Protein AF-A0A8C8Z1D9-F1 (afdb_monomer_lite)

Structure (mmCIF, N/CA/C/O backbone):
data_AF-A0A8C8Z1D9-F1
#
_entry.id   AF-A0A8C8Z1D9-F1
#
loop_
_atom_site.group_PDB
_atom_site.id
_atom_site.type_symbol
_atom_site.label_atom_id
_atom_site.label_alt_id
_atom_site.label_comp_id
_atom_site.label_asym_id
_atom_site.label_entity_id
_atom_site.label_seq_id
_atom_site.pdbx_PDB_ins_code
_atom_site.Cartn_x
_atom_site.Cartn_y
_atom_site.Cartn_z
_atom_site.occupancy
_atom_site.B_iso_or_equiv
_atom_site.auth_seq_id
_atom_site.auth_comp_id
_atom_site.auth_asym_id
_atom_site.auth_atom_id
_atom_site.pdbx_PDB_model_num
ATOM 1 N N . MET A 1 1 ? 11.241 -8.126 -0.055 1.00 84.75 1 MET A N 1
ATOM 2 C CA . MET A 1 1 ? 10.412 -8.206 -1.280 1.00 84.75 1 MET A CA 1
ATOM 3 C C . MET A 1 1 ? 8.919 -8.274 -0.982 1.00 84.75 1 MET A C 1
ATOM 5 O O . MET A 1 1 ? 8.256 -7.304 -1.304 1.00 84.75 1 MET A O 1
ATOM 9 N N . GLN A 1 2 ? 8.386 -9.304 -0.307 1.00 94.31 2 GLN A N 1
ATOM 10 C CA . GLN A 1 2 ? 6.931 -9.429 -0.062 1.00 94.31 2 GLN A CA 1
ATOM 11 C C . GLN A 1 2 ? 6.286 -8.179 0.564 1.00 94.31 2 GLN A C 1
ATOM 13 O O . GLN A 1 2 ? 5.312 -7.661 0.035 1.00 94.31 2 GLN A O 1
ATOM 18 N N . GLN A 1 3 ? 6.871 -7.658 1.647 1.00 95.19 3 GLN A N 1
ATOM 19 C CA . GLN A 1 3 ? 6.358 -6.471 2.344 1.00 95.19 3 GLN A CA 1
ATOM 20 C C . GLN A 1 3 ? 6.379 -5.206 1.471 1.00 95.19 3 GLN A C 1
ATOM 22 O O . GLN A 1 3 ? 5.496 -4.365 1.576 1.00 95.19 3 GLN A O 1
ATOM 27 N N . HIS A 1 4 ? 7.367 -5.091 0.580 1.00 95.12 4 HIS A N 1
ATOM 28 C CA . HIS A 1 4 ? 7.502 -3.936 -0.303 1.00 95.12 4 HIS A CA 1
ATOM 29 C C . HIS A 1 4 ? 6.457 -3.969 -1.420 1.00 95.12 4 HIS A C 1
ATOM 31 O O . HIS A 1 4 ? 5.743 -2.997 -1.627 1.00 95.12 4 HIS A O 1
ATOM 37 N N . SER A 1 5 ? 6.292 -5.114 -2.089 1.00 95.38 5 SER A N 1
ATOM 38 C CA . SER A 1 5 ? 5.230 -5.286 -3.087 1.00 95.38 5 SER A CA 1
ATOM 39 C C . SER A 1 5 ? 3.834 -5.164 -2.467 1.00 95.38 5 SER A C 1
ATOM 41 O O . SER A 1 5 ? 2.956 -4.550 -3.064 1.00 95.38 5 SER A O 1
ATOM 43 N N . GLY A 1 6 ? 3.642 -5.690 -1.251 1.00 96.69 6 GLY A N 1
ATOM 44 C CA . GLY A 1 6 ? 2.398 -5.536 -0.495 1.00 96.69 6 GLY A CA 1
ATOM 45 C C . GLY A 1 6 ? 2.071 -4.073 -0.198 1.00 96.69 6 GLY A C 1
ATOM 46 O O . GLY A 1 6 ? 0.925 -3.669 -0.359 1.00 96.69 6 GLY A O 1
ATOM 47 N N . GLN A 1 7 ? 3.074 -3.259 0.148 1.00 98.00 7 GLN A N 1
ATOM 48 C CA . GLN A 1 7 ? 2.882 -1.822 0.335 1.00 98.00 7 GLN A CA 1
ATOM 49 C C . GLN A 1 7 ? 2.378 -1.136 -0.938 1.00 98.00 7 GLN A C 1
ATOM 51 O O . GLN A 1 7 ? 1.395 -0.406 -0.857 1.00 98.00 7 GLN A O 1
ATOM 56 N N . HIS A 1 8 ? 2.988 -1.391 -2.101 1.00 97.12 8 HIS A N 1
ATOM 57 C CA . HIS A 1 8 ? 2.520 -0.806 -3.369 1.00 97.12 8 HIS A CA 1
ATOM 58 C C . HIS A 1 8 ? 1.069 -1.171 -3.675 1.00 97.12 8 HIS A C 1
ATOM 60 O O . HIS A 1 8 ? 0.286 -0.311 -4.075 1.00 97.12 8 HIS A O 1
ATOM 66 N N . LEU A 1 9 ? 0.697 -2.433 -3.448 1.00 97.75 9 LEU A N 1
ATOM 67 C CA . LEU A 1 9 ? -0.667 -2.898 -3.676 1.00 97.75 9 LEU A CA 1
ATOM 68 C C . LEU A 1 9 ? -1.667 -2.227 -2.723 1.00 97.75 9 LEU A C 1
ATOM 70 O O . LEU A 1 9 ? -2.704 -1.752 -3.176 1.00 97.75 9 LEU A O 1
ATOM 74 N N . ILE A 1 10 ? -1.343 -2.133 -1.429 1.00 98.38 10 ILE A N 1
ATOM 75 C CA . ILE A 1 10 ? -2.188 -1.442 -0.443 1.00 98.38 10 ILE A CA 1
ATOM 76 C C . ILE A 1 10 ? -2.346 0.036 -0.811 1.00 98.38 10 ILE A C 1
ATOM 78 O O . ILE A 1 10 ? -3.466 0.539 -0.806 1.00 98.38 10 ILE A O 1
ATOM 82 N N . THR A 1 11 ? -1.256 0.719 -1.177 1.00 98.06 11 THR A N 1
ATOM 83 C CA . THR A 1 11 ? -1.288 2.117 -1.632 1.00 98.06 11 THR A CA 1
ATOM 84 C C . THR A 1 11 ? -2.231 2.297 -2.821 1.00 98.06 11 THR A C 1
ATOM 86 O O . THR A 1 11 ? -3.062 3.200 -2.799 1.00 98.06 11 THR A O 1
ATOM 89 N N . ALA A 1 12 ? -2.145 1.432 -3.835 1.00 97.88 12 ALA A N 1
ATOM 90 C CA . ALA A 1 12 ? -3.000 1.521 -5.016 1.00 97.88 12 ALA A CA 1
ATOM 91 C C . ALA A 1 12 ? -4.485 1.273 -4.696 1.00 97.88 12 ALA A C 1
ATOM 93 O O . ALA A 1 12 ? -5.351 1.968 -5.223 1.00 97.88 12 ALA A O 1
ATOM 94 N N . VAL A 1 13 ? -4.789 0.307 -3.824 1.00 98.44 13 VAL A N 1
ATOM 95 C CA . VAL A 1 13 ? -6.170 -0.017 -3.427 1.00 98.44 13 VAL A CA 1
ATOM 96 C C . VAL A 1 13 ? -6.780 1.078 -2.551 1.00 98.44 13 VAL A C 1
ATOM 98 O O . VAL A 1 13 ? -7.930 1.451 -2.770 1.00 98.44 13 VAL A O 1
ATOM 101 N N . ALA A 1 14 ? -6.028 1.610 -1.584 1.00 98.31 14 ALA A N 1
ATOM 102 C CA . ALA A 1 14 ? -6.495 2.690 -0.714 1.00 98.31 14 ALA A CA 1
ATOM 103 C C . ALA A 1 14 ? -6.820 3.961 -1.513 1.00 98.31 14 ALA A C 1
ATOM 105 O O . ALA A 1 14 ? -7.857 4.585 -1.287 1.00 98.31 14 ALA A O 1
ATOM 106 N N . ASP A 1 15 ? -5.971 4.293 -2.489 1.00 97.88 15 ASP A N 1
ATOM 107 C CA . ASP A 1 15 ? -6.214 5.396 -3.414 1.00 97.88 15 ASP A CA 1
ATOM 108 C C . ASP A 1 15 ? -7.445 5.132 -4.299 1.00 97.88 15 ASP A C 1
ATOM 110 O O . ASP A 1 15 ? -8.338 5.963 -4.399 1.00 97.88 15 ASP A O 1
ATOM 114 N N . HIS A 1 16 ? -7.557 3.938 -4.883 1.00 98.00 16 HIS A N 1
ATOM 115 C CA . HIS A 1 16 ? -8.678 3.598 -5.762 1.00 98.00 16 HIS A CA 1
ATOM 116 C C . HIS A 1 16 ? -10.043 3.584 -5.052 1.00 98.00 16 HIS A C 1
ATOM 118 O O . HIS A 1 16 ? -11.035 4.021 -5.627 1.00 98.00 16 HIS A O 1
ATOM 124 N N . LEU A 1 17 ? -10.125 3.035 -3.837 1.00 98.00 17 LEU A N 1
ATOM 125 C CA . LEU A 1 17 ? -11.402 2.884 -3.129 1.00 98.00 17 LEU A CA 1
ATOM 126 C C . LEU A 1 17 ? -11.830 4.151 -2.385 1.00 98.00 17 LEU A C 1
ATOM 128 O O . LEU A 1 17 ? -13.029 4.387 -2.245 1.00 98.00 17 LEU A O 1
ATOM 132 N N . PHE A 1 18 ? -10.872 4.928 -1.874 1.00 97.88 18 PHE A N 1
ATOM 133 C CA . PHE A 1 18 ? -11.148 6.002 -0.916 1.00 97.88 18 PHE A CA 1
ATOM 134 C C . PHE A 1 18 ? -10.348 7.288 -1.167 1.00 97.88 18 PHE A C 1
ATOM 136 O O . PHE A 1 18 ? -10.367 8.171 -0.315 1.00 97.88 18 PHE A O 1
ATOM 143 N N . GLU A 1 19 ? -9.622 7.390 -2.286 1.00 97.50 19 GLU A N 1
ATOM 144 C CA . GLU A 1 19 ? -8.779 8.542 -2.662 1.00 97.50 19 GLU A CA 1
ATOM 145 C C . GLU A 1 19 ? -7.689 8.883 -1.628 1.00 97.50 19 GLU A C 1
ATOM 147 O O . GLU A 1 19 ? -7.120 9.977 -1.611 1.00 97.50 19 GLU A O 1
ATOM 152 N N . MET A 1 20 ? -7.352 7.920 -0.765 1.00 97.62 20 MET A N 1
ATOM 153 C CA . MET A 1 20 ? -6.367 8.086 0.297 1.00 97.62 20 MET A CA 1
ATOM 154 C C . MET A 1 20 ? -4.949 7.936 -0.258 1.00 97.62 20 MET A C 1
ATOM 156 O O . MET A 1 20 ? -4.437 6.825 -0.431 1.00 97.62 20 MET A O 1
ATOM 160 N N . LYS A 1 21 ? -4.274 9.061 -0.507 1.00 96.94 21 LYS A N 1
ATOM 161 C CA . LYS A 1 21 ? -2.879 9.053 -0.967 1.00 96.94 21 LYS A CA 1
ATOM 162 C C . LYS A 1 21 ? -1.944 8.560 0.136 1.00 96.94 21 LYS A C 1
ATOM 164 O O . LYS A 1 21 ? -2.088 8.918 1.296 1.00 96.94 21 LYS A O 1
ATOM 169 N N . THR A 1 22 ? -0.937 7.762 -0.213 1.00 97.44 22 THR A N 1
ATOM 170 C CA . THR A 1 22 ? 0.113 7.382 0.747 1.00 97.44 22 THR A CA 1
ATOM 171 C C . THR A 1 22 ? 1.100 8.532 0.945 1.00 97.44 22 THR A C 1
ATOM 173 O O . THR A 1 22 ? 1.669 9.033 -0.025 1.00 97.44 22 THR A O 1
ATOM 176 N N . THR A 1 23 ? 1.344 8.925 2.194 1.00 96.31 23 THR A N 1
ATOM 177 C CA . THR A 1 23 ? 2.259 10.024 2.551 1.00 96.31 23 THR A CA 1
ATOM 178 C C . THR A 1 23 ? 3.647 9.522 2.937 1.00 96.31 23 THR A C 1
ATOM 180 O O . THR A 1 23 ? 4.653 10.158 2.604 1.00 96.31 23 THR A O 1
ATOM 183 N N . SER A 1 24 ? 3.718 8.377 3.620 1.00 95.75 24 SER A N 1
ATOM 184 C CA . SER A 1 24 ? 4.961 7.726 4.029 1.00 95.75 24 SER A CA 1
ATOM 185 C C . SER A 1 24 ? 4.763 6.223 4.271 1.00 95.75 24 SER A C 1
ATOM 187 O O . SER A 1 24 ? 3.640 5.715 4.294 1.00 95.75 24 SER A O 1
ATOM 189 N N . TRP A 1 25 ? 5.866 5.489 4.423 1.00 96.56 25 TRP A N 1
ATOM 190 C CA . TRP A 1 25 ? 5.846 4.075 4.793 1.00 96.56 25 TRP A CA 1
ATOM 191 C C . TRP A 1 25 ? 7.145 3.651 5.490 1.00 96.56 25 TRP A C 1
ATOM 193 O O . TRP A 1 25 ? 8.200 4.273 5.342 1.00 96.56 25 TRP A O 1
ATOM 203 N N . CYS A 1 26 ? 7.076 2.554 6.244 1.00 95.50 26 CYS A N 1
ATOM 204 C CA . CYS A 1 26 ? 8.211 1.903 6.894 1.00 95.50 26 CYS A CA 1
ATOM 205 C C . CYS A 1 26 ? 8.049 0.385 6.802 1.00 95.50 26 CYS A C 1
ATOM 207 O O . CYS A 1 26 ? 7.008 -0.145 7.174 1.00 95.50 26 CYS A O 1
ATOM 209 N N . LEU A 1 27 ? 9.075 -0.325 6.332 1.00 94.81 27 LEU A N 1
ATOM 210 C CA . LEU A 1 27 ? 9.084 -1.791 6.252 1.00 94.81 27 LEU A CA 1
ATOM 211 C C . LEU A 1 27 ? 10.056 -2.333 7.298 1.00 94.81 27 LEU A C 1
ATOM 213 O O . LEU A 1 27 ? 11.190 -2.702 6.992 1.00 94.81 27 LEU A O 1
ATOM 217 N N . GLY A 1 28 ? 9.631 -2.290 8.559 1.00 92.00 28 GLY A N 1
ATOM 218 C CA . GLY A 1 28 ? 10.438 -2.739 9.684 1.00 92.00 28 GLY A CA 1
ATOM 219 C C . GLY A 1 28 ? 10.614 -4.258 9.718 1.00 92.00 28 GLY A C 1
ATOM 220 O O . GLY A 1 28 ? 9.939 -5.011 9.021 1.00 92.00 28 GLY A O 1
ATOM 221 N N . ARG A 1 29 ? 11.509 -4.727 10.598 1.00 91.69 29 ARG A N 1
ATOM 222 C CA . ARG A 1 29 ? 11.809 -6.162 10.758 1.00 91.69 29 ARG A CA 1
ATOM 223 C C . ARG A 1 29 ? 10.586 -6.997 11.159 1.00 91.69 29 ARG A C 1
ATOM 225 O O . ARG A 1 29 ? 10.466 -8.134 10.723 1.00 91.69 29 ARG A O 1
ATOM 232 N N . PHE A 1 30 ? 9.724 -6.442 12.010 1.00 92.75 30 PHE A N 1
ATOM 233 C CA . PHE A 1 30 ? 8.565 -7.148 12.571 1.00 92.75 30 PHE A CA 1
ATOM 234 C C . PHE A 1 30 ? 7.225 -6.564 12.130 1.00 92.75 30 PHE A C 1
ATOM 236 O O . PHE A 1 30 ? 6.218 -7.264 12.145 1.00 92.75 30 PHE A O 1
ATOM 243 N N . ARG A 1 31 ? 7.200 -5.279 11.765 1.00 93.69 31 ARG A N 1
ATOM 244 C CA . ARG A 1 31 ? 5.978 -4.563 11.410 1.00 93.69 31 ARG A CA 1
ATOM 245 C C . ARG A 1 31 ? 6.249 -3.586 10.279 1.00 93.69 31 ARG A C 1
ATOM 247 O O . ARG A 1 31 ? 7.255 -2.876 10.302 1.00 93.69 31 ARG A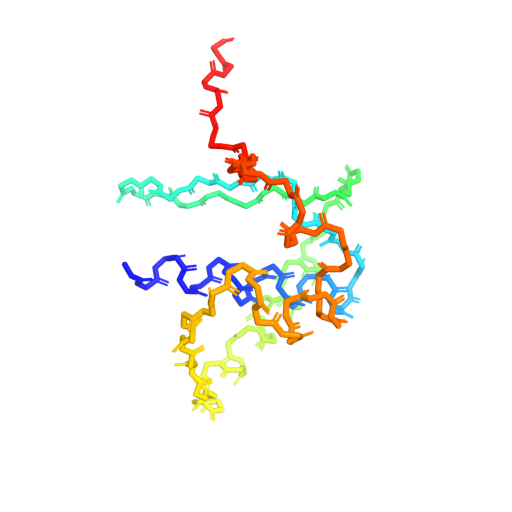 O 1
ATOM 254 N N . SER A 1 32 ? 5.306 -3.539 9.348 1.00 95.88 32 SER A N 1
ATOM 255 C CA . SER A 1 32 ? 5.233 -2.533 8.295 1.00 95.88 32 SER A CA 1
ATOM 256 C C . SER A 1 32 ? 4.187 -1.476 8.659 1.00 95.88 32 SER A C 1
ATOM 258 O O . SER A 1 32 ? 3.176 -1.788 9.290 1.00 95.88 32 SER A O 1
ATOM 260 N N . ILE A 1 33 ? 4.443 -0.227 8.284 1.00 96.94 33 ILE A N 1
ATOM 261 C CA . ILE A 1 33 ? 3.559 0.923 8.491 1.00 96.94 33 ILE A CA 1
ATOM 262 C C . ILE A 1 33 ? 3.374 1.605 7.138 1.00 96.94 33 ILE A C 1
ATOM 264 O O . ILE A 1 33 ? 4.344 1.781 6.402 1.00 96.94 33 ILE A O 1
ATOM 268 N N . ILE A 1 34 ? 2.138 1.980 6.826 1.00 97.12 34 ILE A N 1
ATOM 269 C CA . ILE A 1 34 ? 1.769 2.790 5.664 1.00 97.12 34 ILE A CA 1
ATOM 270 C C . ILE A 1 34 ? 0.917 3.929 6.209 1.00 97.12 34 ILE A C 1
ATOM 272 O O . ILE A 1 34 ? -0.074 3.676 6.894 1.00 97.12 34 ILE A O 1
ATOM 276 N N . GLU A 1 35 ? 1.330 5.162 5.952 1.00 97.00 35 GLU A N 1
ATOM 277 C CA . GLU A 1 35 ? 0.596 6.357 6.355 1.00 97.00 35 GLU A CA 1
ATOM 278 C C . GLU A 1 35 ? -0.234 6.861 5.176 1.00 97.00 35 GLU A C 1
ATOM 280 O O . GLU A 1 35 ? 0.268 6.986 4.055 1.00 97.00 35 GLU A O 1
ATOM 285 N N . LEU A 1 36 ? -1.511 7.131 5.435 1.00 97.19 36 LEU A N 1
ATOM 286 C CA . LEU A 1 36 ? -2.479 7.592 4.449 1.00 97.19 36 LEU A CA 1
ATOM 287 C C . LEU A 1 36 ? -2.880 9.036 4.752 1.00 97.19 36 LEU A C 1
ATOM 289 O O . LEU A 1 36 ? -3.019 9.414 5.915 1.00 97.19 36 LEU A O 1
ATOM 293 N N . ASP A 1 37 ? -3.072 9.826 3.703 1.00 96.69 37 ASP A N 1
ATOM 294 C CA . ASP A 1 37 ? -3.565 11.197 3.769 1.00 96.69 37 ASP A CA 1
ATOM 295 C C . ASP A 1 37 ? -5.072 11.187 4.032 1.00 96.69 37 ASP A C 1
ATOM 297 O O . ASP A 1 37 ? -5.899 11.260 3.125 1.00 96.69 37 ASP A O 1
ATOM 301 N N . SER A 1 3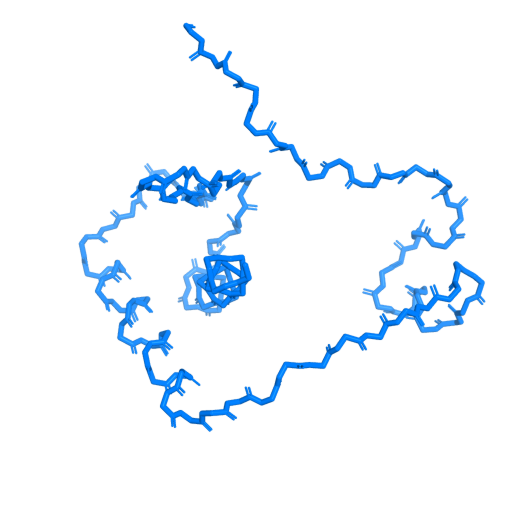8 ? -5.426 10.976 5.294 1.00 94.94 38 SER A N 1
ATOM 302 C CA . SER A 1 38 ? -6.798 11.022 5.776 1.00 94.94 38 SER A CA 1
ATOM 303 C C . SER A 1 38 ? -6.799 11.407 7.256 1.00 94.94 38 SER A C 1
ATOM 305 O O . SER A 1 38 ? -5.968 10.897 8.014 1.00 94.94 38 SER A O 1
ATOM 307 N N . PRO A 1 39 ? -7.740 12.250 7.722 1.00 94.19 39 PRO A N 1
ATOM 308 C CA . PRO A 1 39 ? -7.859 12.576 9.144 1.00 94.19 39 PRO A CA 1
ATOM 309 C C . PRO A 1 39 ? -8.181 11.347 10.007 1.00 94.19 39 PRO A C 1
ATOM 311 O O . PRO A 1 39 ? -7.882 11.332 11.199 1.00 94.19 39 PRO A O 1
ATOM 314 N N . SER A 1 40 ? -8.797 10.317 9.422 1.00 95.38 40 SER A N 1
ATOM 315 C CA . SER A 1 40 ? -9.050 9.037 10.085 1.00 95.38 40 SER A CA 1
ATOM 316 C C . SER A 1 40 ? -9.247 7.915 9.068 1.00 95.38 40 SER A C 1
ATOM 318 O O . SER A 1 40 ? -9.653 8.156 7.932 1.00 95.38 40 SER A O 1
ATOM 320 N N . VAL A 1 41 ? -8.979 6.678 9.483 1.00 95.81 41 VAL A N 1
ATOM 321 C CA . VAL A 1 41 ? -9.289 5.479 8.699 1.00 95.81 41 VAL A CA 1
ATOM 322 C C . VAL A 1 41 ? -10.158 4.585 9.571 1.00 95.81 41 VAL A C 1
ATOM 324 O O . VAL A 1 41 ? -9.735 4.154 10.644 1.00 95.81 41 VAL A O 1
ATOM 327 N N . THR A 1 42 ? -11.395 4.368 9.141 1.00 98.12 42 THR A N 1
ATOM 328 C CA . THR A 1 42 ? -12.378 3.563 9.880 1.00 98.12 42 THR A CA 1
ATOM 329 C C . THR A 1 42 ? -12.053 2.072 9.790 1.00 98.12 42 THR A C 1
ATOM 331 O O . THR A 1 42 ? -11.357 1.630 8.873 1.00 98.12 42 THR A O 1
ATOM 334 N N . ALA A 1 43 ? -12.569 1.275 10.727 1.00 98.25 43 ALA A N 1
ATOM 335 C CA . ALA A 1 43 ? -12.366 -0.173 10.713 1.00 98.25 43 ALA A CA 1
ATOM 336 C C . ALA A 1 43 ? -12.957 -0.816 9.446 1.00 98.25 43 ALA A C 1
ATOM 338 O O . ALA A 1 43 ? -12.359 -1.723 8.870 1.00 98.25 43 ALA A O 1
ATOM 339 N N . GLU A 1 44 ? -14.086 -0.296 8.971 1.00 98.44 44 GLU A N 1
ATOM 340 C CA . GLU A 1 44 ? -14.767 -0.735 7.756 1.00 98.44 44 GLU A CA 1
ATOM 341 C C . GLU A 1 44 ? -13.925 -0.445 6.509 1.00 98.44 44 GLU A C 1
ATOM 343 O O . GLU A 1 44 ? -13.794 -1.306 5.640 1.00 98.44 44 GLU A O 1
ATOM 348 N N . GLN A 1 45 ? -13.293 0.732 6.433 1.00 98.44 45 GLN A N 1
ATOM 349 C CA . GLN A 1 45 ? -12.364 1.064 5.347 1.00 98.44 45 GLN A CA 1
ATOM 350 C C . GLN A 1 45 ? -11.133 0.157 5.361 1.00 98.44 45 GLN A C 1
ATOM 352 O O . GLN A 1 45 ? -10.723 -0.325 4.306 1.00 98.44 45 GLN A O 1
ATOM 357 N N . VAL A 1 46 ? -10.565 -0.120 6.541 1.00 98.31 46 VAL A N 1
ATOM 358 C CA . VAL A 1 46 ? -9.440 -1.061 6.672 1.00 98.31 46 VAL A CA 1
ATOM 359 C C . VAL A 1 46 ? -9.841 -2.451 6.175 1.00 98.31 46 VAL A C 1
ATOM 361 O O . VAL A 1 46 ? -9.116 -3.032 5.368 1.00 98.31 46 VAL A O 1
ATOM 364 N N . ALA A 1 47 ? -11.002 -2.960 6.594 1.00 98.75 47 ALA A N 1
ATOM 365 C CA . ALA A 1 47 ? -11.503 -4.263 6.164 1.00 98.75 47 ALA A CA 1
ATOM 366 C C . ALA A 1 47 ? -11.756 -4.319 4.647 1.00 98.75 47 ALA A C 1
ATOM 368 O O . ALA A 1 47 ? -11.390 -5.296 3.993 1.00 98.75 47 ALA A O 1
ATOM 369 N N . ALA A 1 48 ? -12.317 -3.256 4.062 1.00 98.69 48 ALA A N 1
ATOM 370 C CA . ALA A 1 48 ? -12.542 -3.164 2.620 1.00 98.69 48 ALA A CA 1
ATOM 371 C C . ALA A 1 48 ? -11.226 -3.164 1.822 1.00 98.69 48 ALA A C 1
ATOM 373 O O . ALA A 1 48 ? -11.110 -3.876 0.821 1.00 98.69 48 ALA A O 1
ATOM 374 N N . ILE A 1 49 ? -10.216 -2.412 2.281 1.00 98.56 49 ILE A N 1
ATOM 375 C CA . ILE A 1 49 ? -8.874 -2.417 1.679 1.00 98.56 49 ILE A CA 1
ATOM 376 C C . ILE A 1 49 ? -8.268 -3.817 1.775 1.00 98.56 49 ILE A C 1
ATOM 378 O O . ILE A 1 49 ? -7.796 -4.347 0.770 1.00 98.56 49 ILE A O 1
ATOM 382 N N . GLU A 1 50 ? -8.299 -4.439 2.955 1.00 98.69 50 GLU A N 1
ATOM 383 C CA . GLU A 1 50 ? -7.753 -5.781 3.171 1.00 98.69 50 GLU A CA 1
ATOM 384 C C . GLU A 1 50 ? -8.415 -6.820 2.259 1.00 98.69 50 GLU A C 1
ATOM 386 O O . GLU A 1 50 ? -7.720 -7.621 1.621 1.00 98.69 50 GLU A O 1
ATOM 391 N N . GLN A 1 51 ? -9.744 -6.805 2.157 1.00 98.81 51 GLN A N 1
ATOM 392 C CA . GLN A 1 51 ? -10.475 -7.725 1.294 1.00 98.81 51 GLN A CA 1
ATOM 393 C C . GLN A 1 51 ? -10.059 -7.550 -0.169 1.00 98.81 51 GLN A C 1
ATOM 395 O O . GLN A 1 51 ? -9.687 -8.532 -0.818 1.00 98.81 51 GLN A O 1
ATOM 400 N N . ASN A 1 52 ? -10.068 -6.315 -0.675 1.00 98.69 52 ASN A N 1
ATOM 401 C CA . ASN A 1 52 ? -9.755 -6.037 -2.073 1.00 98.69 52 ASN A CA 1
ATOM 402 C C . ASN A 1 52 ? -8.291 -6.363 -2.414 1.00 98.69 52 ASN A C 1
ATOM 404 O O . ASN A 1 52 ? -8.016 -6.987 -3.438 1.00 98.69 52 ASN A O 1
ATOM 408 N N . VAL A 1 53 ? -7.344 -6.042 -1.526 1.00 98.44 53 VAL A N 1
ATOM 409 C CA . VAL A 1 53 ? -5.930 -6.436 -1.667 1.00 98.44 53 VAL A CA 1
ATOM 410 C C . VAL A 1 53 ? -5.804 -7.955 -1.787 1.00 98.44 53 VAL A C 1
ATOM 412 O O . VAL A 1 53 ? -5.129 -8.456 -2.689 1.00 98.44 53 VAL A O 1
ATOM 415 N N . ASN A 1 54 ? -6.481 -8.706 -0.918 1.00 98.50 54 ASN A N 1
ATOM 416 C CA . ASN A 1 54 ? -6.452 -10.165 -0.955 1.00 98.50 54 ASN A CA 1
ATOM 417 C C . ASN A 1 54 ? -7.100 -10.743 -2.225 1.00 98.50 54 ASN A C 1
ATOM 419 O O . ASN A 1 54 ? -6.644 -11.774 -2.722 1.00 98.50 54 ASN A O 1
ATOM 423 N N . GLU A 1 55 ? -8.129 -10.096 -2.777 1.00 98.56 55 GLU A N 1
ATOM 424 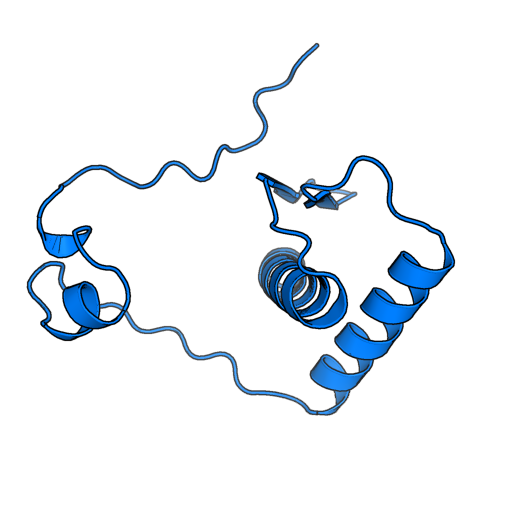C CA . GLU A 1 55 ? -8.692 -10.454 -4.087 1.00 98.56 55 GLU A CA 1
ATOM 425 C C . GLU A 1 55 ? -7.646 -10.287 -5.192 1.00 98.56 55 GLU A C 1
ATOM 427 O O . GLU A 1 55 ? -7.379 -11.241 -5.920 1.00 98.56 55 GLU A O 1
ATOM 432 N N . LYS A 1 56 ? -6.944 -9.149 -5.244 1.00 97.88 56 LYS A N 1
ATOM 433 C CA . LYS A 1 56 ? -5.884 -8.911 -6.241 1.00 97.88 56 LYS A CA 1
ATOM 434 C C . LYS A 1 56 ? -4.714 -9.887 -6.126 1.00 97.88 56 LYS A C 1
ATOM 436 O O . LYS A 1 56 ? -4.127 -10.268 -7.139 1.00 97.88 56 LYS A O 1
ATOM 441 N N . ILE A 1 57 ? -4.390 -10.337 -4.914 1.00 97.75 57 ILE A N 1
ATOM 442 C CA . ILE A 1 57 ? -3.404 -11.406 -4.699 1.00 97.75 57 ILE A CA 1
ATOM 443 C C . ILE A 1 57 ? -3.903 -12.732 -5.297 1.00 97.75 57 ILE A C 1
ATOM 445 O O . ILE A 1 57 ? -3.140 -13.419 -5.980 1.00 97.75 57 ILE A O 1
ATOM 449 N N . ARG A 1 58 ? -5.176 -13.093 -5.078 1.00 98.56 58 ARG A N 1
ATOM 450 C CA . ARG A 1 58 ? -5.788 -14.316 -5.636 1.00 98.56 58 ARG A CA 1
ATOM 451 C C . ARG A 1 58 ? -5.902 -14.284 -7.158 1.00 98.56 58 ARG A C 1
ATOM 453 O O . ARG A 1 58 ? -5.727 -15.331 -7.781 1.00 98.56 58 ARG A O 1
ATOM 460 N N . ASP A 1 59 ? -6.107 -13.104 -7.735 1.00 98.12 59 ASP A N 1
ATOM 461 C CA . ASP A 1 59 ? -6.111 -12.877 -9.186 1.00 98.12 59 ASP A CA 1
ATOM 462 C C . ASP A 1 59 ? -4.726 -13.114 -9.821 1.00 98.12 59 ASP A C 1
ATOM 464 O O . ASP A 1 59 ? -4.621 -13.251 -11.038 1.00 98.12 59 ASP A O 1
ATOM 468 N N . ARG A 1 60 ? -3.658 -13.195 -9.009 1.00 96.25 60 ARG A N 1
ATOM 469 C CA . ARG A 1 60 ? -2.266 -13.412 -9.446 1.00 96.25 60 ARG A CA 1
ATOM 470 C C . ARG A 1 60 ? -1.817 -12.405 -10.507 1.00 96.25 60 ARG A C 1
ATOM 472 O O . ARG A 1 60 ? -1.179 -12.771 -11.495 1.00 96.25 60 ARG A O 1
ATOM 479 N N . LEU A 1 61 ? -2.150 -11.133 -10.295 1.00 93.69 61 LEU A N 1
ATOM 480 C CA . LEU A 1 61 ? -1.794 -10.072 -11.234 1.00 93.69 61 LEU A CA 1
ATOM 481 C C . LEU A 1 61 ? -0.265 -9.976 -11.404 1.00 93.69 61 LEU A C 1
ATOM 483 O O . LEU A 1 61 ? 0.462 -9.962 -10.404 1.00 93.69 61 LEU A O 1
ATOM 487 N N . PRO A 1 62 ? 0.246 -9.902 -12.648 1.00 95.69 62 PRO A N 1
ATOM 488 C CA . PRO A 1 62 ? 1.678 -9.815 -12.891 1.00 95.69 62 PRO A CA 1
ATOM 489 C C . PRO A 1 62 ? 2.227 -8.451 -12.459 1.00 95.69 62 PRO A C 1
ATOM 491 O O . PRO A 1 62 ? 1.667 -7.404 -12.785 1.00 95.69 62 PRO A O 1
ATOM 494 N N . VAL A 1 63 ? 3.372 -8.465 -11.775 1.00 93.12 63 VAL A N 1
ATOM 495 C CA . VAL A 1 63 ? 4.137 -7.259 -11.437 1.00 93.12 63 VAL A CA 1
ATOM 496 C C . VAL A 1 63 ? 5.341 -7.183 -12.367 1.00 93.12 63 VAL A C 1
ATOM 498 O O . VAL A 1 63 ? 6.226 -8.032 -12.304 1.00 93.12 63 VAL A O 1
ATOM 501 N N . ASN A 1 64 ? 5.373 -6.162 -13.223 1.00 93.50 64 ASN A N 1
ATOM 502 C CA . ASN A 1 64 ? 6.455 -5.935 -14.178 1.00 93.50 64 ASN A CA 1
ATOM 503 C C . ASN A 1 64 ? 7.260 -4.699 -13.770 1.00 93.50 64 ASN A C 1
ATOM 505 O O . ASN A 1 64 ? 6.682 -3.648 -13.496 1.00 93.50 64 ASN A O 1
ATOM 509 N N . VAL A 1 65 ? 8.587 -4.818 -13.767 1.00 91.62 65 VAL A N 1
ATOM 510 C CA . VAL A 1 65 ? 9.508 -3.697 -13.547 1.00 91.62 65 VAL A CA 1
ATOM 511 C C . VAL A 1 65 ? 10.171 -3.364 -14.877 1.00 91.62 65 VAL A C 1
ATOM 513 O O . VAL A 1 65 ? 10.651 -4.258 -15.571 1.00 91.62 65 VAL A O 1
ATOM 516 N N . ARG A 1 66 ? 10.176 -2.081 -15.239 1.00 92.69 66 ARG A N 1
ATOM 517 C CA . ARG A 1 66 ? 10.889 -1.555 -16.405 1.00 92.69 66 ARG A CA 1
ATOM 518 C C . ARG A 1 66 ? 11.789 -0.422 -15.945 1.00 92.69 66 ARG A C 1
ATOM 520 O O . ARG A 1 66 ? 11.333 0.473 -15.237 1.00 92.69 66 ARG A O 1
ATOM 527 N N . GLU A 1 67 ? 13.044 -0.475 -16.362 1.00 91.75 67 GLU A N 1
ATOM 528 C CA . GLU A 1 67 ? 13.980 0.633 -16.223 1.00 91.75 67 GLU A CA 1
ATOM 529 C C . GLU A 1 67 ? 13.904 1.468 -17.500 1.00 91.75 67 GLU A C 1
ATOM 531 O O . GLU A 1 67 ? 14.002 0.932 -18.603 1.00 91.75 67 GLU A O 1
ATOM 536 N N . LEU A 1 68 ? 13.672 2.768 -17.343 1.00 90.69 68 LEU A N 1
ATOM 537 C CA . LEU A 1 68 ? 13.620 3.726 -18.442 1.00 90.69 68 LEU A CA 1
ATOM 538 C C . LEU A 1 68 ? 14.769 4.718 -18.264 1.00 90.69 68 LEU A C 1
ATOM 540 O O . LEU A 1 68 ? 15.067 5.125 -17.138 1.00 90.69 68 LEU A O 1
ATOM 544 N N . SER A 1 69 ? 15.398 5.115 -19.370 1.00 88.38 69 SER A N 1
ATOM 545 C CA . SER A 1 69 ? 16.314 6.259 -19.354 1.00 88.38 69 SER A CA 1
ATOM 546 C C . SER A 1 69 ? 15.533 7.534 -19.035 1.00 88.38 69 SER A C 1
ATOM 548 O O . SER A 1 69 ? 14.358 7.639 -19.377 1.00 88.38 69 SER A O 1
ATOM 550 N N . LEU A 1 70 ? 16.179 8.530 -18.424 1.00 85.94 70 LEU A N 1
ATOM 551 C CA . LEU A 1 70 ? 15.552 9.836 -18.181 1.00 85.94 70 LEU A CA 1
ATOM 552 C C . LEU A 1 70 ? 15.117 10.530 -19.481 1.00 85.94 70 LEU A C 1
ATOM 554 O O . LEU A 1 70 ? 14.140 11.274 -19.470 1.00 85.94 70 LEU A O 1
ATOM 558 N N . ASP A 1 71 ? 15.812 10.237 -20.581 1.00 87.19 71 ASP A N 1
ATOM 559 C CA . ASP A 1 71 ? 15.515 10.769 -21.914 1.00 87.19 71 ASP A CA 1
ATOM 560 C C . ASP A 1 71 ? 14.458 9.940 -22.667 1.00 87.19 71 ASP A C 1
ATOM 562 O O . ASP A 1 71 ? 14.105 10.269 -23.801 1.00 87.19 71 ASP A O 1
ATOM 566 N N . ASP A 1 72 ? 13.964 8.846 -22.075 1.00 89.88 72 ASP A N 1
ATOM 567 C CA . ASP A 1 72 ? 12.914 8.037 -22.686 1.00 89.88 72 ASP A CA 1
ATOM 568 C C . ASP A 1 72 ? 11.612 8.862 -22.753 1.00 89.88 72 ASP A C 1
ATOM 570 O O . ASP A 1 72 ? 11.143 9.356 -21.721 1.00 89.88 72 ASP A O 1
ATOM 574 N N . PRO A 1 73 ? 10.993 9.024 -23.937 1.00 89.38 73 PRO A N 1
ATOM 575 C CA . PRO A 1 73 ? 9.769 9.809 -24.084 1.00 89.38 73 PRO A CA 1
ATOM 576 C C . PRO A 1 73 ? 8.608 9.299 -23.213 1.00 89.38 73 PRO A C 1
ATOM 578 O O . PRO A 1 73 ? 7.725 10.085 -22.856 1.00 89.38 73 PRO A O 1
ATOM 581 N N . GLU A 1 74 ? 8.599 8.018 -22.822 1.00 88.56 74 GLU A N 1
ATOM 582 C CA . GLU A 1 74 ? 7.598 7.471 -21.898 1.00 88.56 74 GLU A CA 1
ATOM 583 C C . GLU A 1 74 ? 7.691 8.115 -20.503 1.00 88.56 74 GLU A C 1
ATOM 585 O O . GLU A 1 74 ? 6.666 8.273 -19.834 1.00 88.56 74 GLU A O 1
ATOM 590 N N . VAL A 1 75 ? 8.881 8.550 -20.066 1.00 87.62 75 VAL A N 1
ATOM 591 C CA . VAL A 1 75 ? 9.059 9.220 -18.767 1.00 87.62 75 VAL A CA 1
ATOM 592 C C . VAL A 1 75 ? 8.276 10.525 -18.721 1.00 87.62 75 VAL A C 1
ATOM 594 O O . VAL A 1 75 ? 7.571 10.752 -17.745 1.00 87.62 75 VAL A O 1
ATOM 597 N N . GLU A 1 76 ? 8.323 11.353 -19.766 1.00 85.00 76 GLU A N 1
ATOM 598 C CA . GLU A 1 76 ? 7.573 12.618 -19.799 1.00 85.00 76 GLU A CA 1
ATOM 599 C C . GLU A 1 76 ? 6.061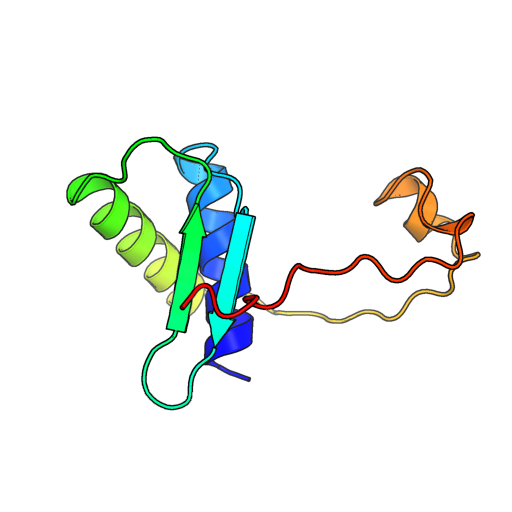 12.381 -19.911 1.00 85.00 76 GLU A C 1
ATOM 601 O O . GLU A 1 76 ? 5.274 13.083 -19.278 1.00 85.00 76 GLU A O 1
ATOM 606 N N . GLN A 1 77 ? 5.641 11.358 -20.663 1.00 85.25 77 GLN A N 1
ATOM 607 C CA . GLN A 1 77 ? 4.224 11.005 -20.791 1.00 85.25 77 GLN A CA 1
ATOM 608 C C . GLN A 1 77 ? 3.619 10.557 -19.454 1.00 85.25 77 GLN A C 1
ATOM 610 O O . GLN A 1 77 ? 2.477 10.892 -19.137 1.00 85.25 77 GLN A O 1
ATOM 615 N N . ARG A 1 78 ? 4.368 9.763 -18.685 1.00 83.06 78 ARG A N 1
ATOM 616 C CA . ARG A 1 78 ? 3.876 9.092 -17.474 1.00 83.06 78 ARG A CA 1
ATOM 617 C C . ARG A 1 78 ? 4.193 9.868 -16.201 1.00 83.06 78 ARG A C 1
ATOM 619 O O . ARG A 1 78 ? 3.456 9.771 -15.223 1.00 83.06 78 ARG A O 1
ATOM 626 N N . TRP A 1 79 ? 5.276 10.638 -16.221 1.00 81.44 79 TRP A N 1
ATOM 627 C CA . TRP A 1 79 ? 5.681 11.544 -15.160 1.00 81.44 79 TRP A CA 1
ATOM 628 C C . TRP A 1 79 ? 6.210 12.874 -15.728 1.00 81.44 79 TRP A C 1
ATOM 630 O O . TRP A 1 79 ? 7.428 13.074 -15.833 1.00 81.44 79 TRP A O 1
ATOM 640 N N . PRO A 1 80 ? 5.308 13.828 -16.015 1.00 75.75 80 PRO A N 1
ATOM 641 C CA . PRO A 1 80 ? 5.687 15.121 -16.572 1.00 75.75 80 PRO A CA 1
ATOM 642 C C . PRO A 1 80 ? 6.731 15.836 -15.705 1.00 75.75 80 PRO A C 1
ATOM 644 O O . PRO A 1 80 ? 6.599 15.904 -14.477 1.00 75.75 80 PRO A O 1
ATOM 647 N N . GLY A 1 81 ? 7.792 16.346 -16.331 1.00 74.25 81 GLY A N 1
ATOM 648 C CA . GLY A 1 81 ? 8.852 17.113 -15.670 1.00 74.25 81 GLY A CA 1
ATOM 649 C C . GLY A 1 81 ? 9.916 16.307 -14.910 1.00 74.25 81 GLY A C 1
ATOM 650 O O . GLY A 1 81 ? 10.873 16.913 -14.424 1.00 74.25 81 GLY A O 1
ATOM 651 N N . ARG A 1 82 ? 9.828 14.968 -14.814 1.00 67.06 82 ARG A N 1
ATOM 652 C CA . ARG A 1 82 ? 10.870 14.152 -14.142 1.00 67.06 82 ARG A CA 1
ATOM 653 C C . ARG A 1 82 ? 12.094 13.851 -15.002 1.00 67.06 82 ARG A C 1
ATOM 655 O O . ARG A 1 82 ? 13.173 13.717 -14.438 1.00 67.06 82 ARG A O 1
ATOM 662 N N . GLY A 1 83 ? 11.963 13.804 -16.329 1.00 58.38 83 GLY A N 1
ATOM 663 C CA . GLY A 1 83 ? 13.106 13.581 -17.230 1.00 58.38 83 GLY A CA 1
ATOM 664 C C . GLY A 1 83 ? 14.132 14.724 -17.222 1.00 58.38 83 GLY A C 1
ATOM 665 O O . GLY A 1 83 ? 15.265 14.551 -17.648 1.00 58.38 83 GLY A O 1
ATOM 666 N N . LYS A 1 84 ? 13.758 15.902 -16.696 1.00 56.50 84 LYS A N 1
ATOM 667 C CA . LYS A 1 84 ? 14.567 17.133 -16.758 1.00 56.50 84 LYS A CA 1
ATOM 668 C C . LYS A 1 84 ? 15.324 17.466 -15.470 1.00 56.50 84 LYS A C 1
ATOM 670 O O . LYS A 1 84 ? 16.157 18.370 -15.473 1.00 56.50 84 LYS A O 1
ATOM 675 N N . HIS A 1 85 ? 15.055 16.760 -14.371 1.00 49.22 85 HIS A N 1
ATOM 676 C CA . HIS A 1 85 ? 15.663 17.037 -13.071 1.00 49.22 85 HIS A CA 1
ATOM 677 C C . HIS A 1 85 ? 16.346 15.784 -12.516 1.00 49.22 85 HIS A C 1
ATOM 679 O O . HIS A 1 85 ? 15.691 14.816 -12.149 1.00 49.22 85 HIS A O 1
ATOM 685 N N . SER A 1 86 ? 17.671 15.843 -12.365 1.00 43.69 86 SER A N 1
ATOM 686 C CA . SER A 1 86 ? 18.536 14.831 -11.730 1.00 43.69 86 SER A CA 1
ATOM 687 C C . SER A 1 86 ? 18.287 14.629 -10.220 1.00 43.69 86 SER A C 1
ATOM 689 O O . SER A 1 86 ? 19.113 14.056 -9.510 1.00 43.69 86 SER A O 1
ATOM 691 N N . GLY A 1 87 ? 17.152 15.098 -9.698 1.00 43.69 87 GLY A N 1
ATOM 692 C CA . GLY A 1 87 ? 16.788 15.013 -8.291 1.00 43.69 87 GLY A CA 1
ATOM 693 C C . GLY A 1 87 ? 16.031 13.727 -7.992 1.00 43.69 87 GLY A C 1
ATOM 694 O O . GLY A 1 87 ? 14.843 13.619 -8.287 1.00 43.69 87 GLY A O 1
ATOM 695 N N . LEU A 1 88 ? 16.716 12.772 -7.359 1.00 41.50 88 LEU A N 1
ATOM 696 C CA . LEU A 1 88 ? 16.119 11.619 -6.686 1.00 41.50 88 LEU A CA 1
ATOM 697 C C . LEU A 1 88 ? 14.875 12.059 -5.900 1.00 41.50 88 LEU A C 1
ATOM 699 O O . LEU A 1 88 ? 14.972 12.777 -4.904 1.00 41.50 88 LEU A O 1
ATOM 703 N N . GLY A 1 89 ? 13.698 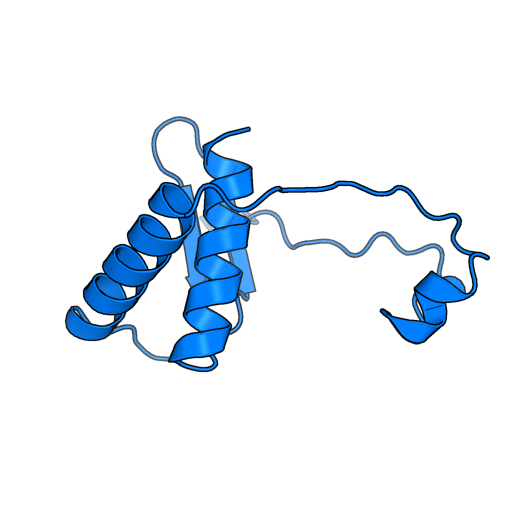11.623 -6.354 1.00 41.44 89 GLY A N 1
ATOM 704 C CA . GLY A 1 89 ? 12.456 11.770 -5.611 1.00 41.44 89 GLY A CA 1
ATOM 705 C C . GLY A 1 89 ? 12.583 11.013 -4.296 1.00 41.44 89 GLY A C 1
ATOM 706 O O . GLY A 1 89 ? 12.401 9.799 -4.257 1.00 41.44 89 GLY A O 1
ATOM 707 N N . SER A 1 90 ? 12.936 11.736 -3.237 1.00 43.09 90 SER A N 1
ATOM 708 C CA . SER A 1 90 ? 12.975 11.246 -1.866 1.00 43.09 90 SER A CA 1
ATOM 709 C C . SER A 1 90 ? 11.562 10.829 -1.468 1.00 43.09 90 SER A C 1
ATOM 711 O O . SER A 1 90 ? 10.749 11.640 -1.021 1.00 43.09 90 SER A O 1
ATOM 713 N N . GLY A 1 91 ? 11.244 9.546 -1.656 1.00 40.69 91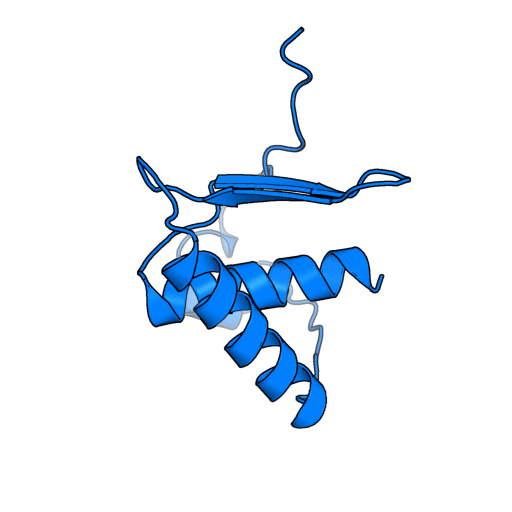 GLY A N 1
ATOM 714 C CA . GLY A 1 91 ? 10.257 8.899 -0.808 1.00 40.69 91 GLY A CA 1
ATOM 715 C C . GLY A 1 91 ? 10.760 9.103 0.610 1.00 40.69 91 GLY A C 1
ATOM 716 O O . GLY A 1 91 ? 11.829 8.596 0.949 1.00 40.69 91 GLY A O 1
ATOM 717 N N . ARG A 1 92 ? 10.067 9.935 1.392 1.00 47.66 92 ARG A N 1
ATOM 718 C CA . ARG A 1 92 ? 10.471 10.255 2.760 1.00 47.66 92 ARG A CA 1
ATOM 719 C C . ARG A 1 92 ? 10.447 8.964 3.572 1.00 47.66 92 ARG A C 1
ATOM 721 O O . ARG A 1 92 ? 9.413 8.550 4.081 1.00 47.66 92 ARG A O 1
ATOM 728 N N . HIS A 1 93 ? 11.606 8.318 3.643 1.00 47.91 93 HIS A N 1
ATOM 729 C CA . HIS A 1 93 ? 11.891 7.242 4.569 1.00 47.91 93 HIS A CA 1
ATOM 730 C C . HIS A 1 93 ? 11.735 7.833 5.968 1.00 47.91 93 HIS A C 1
ATOM 732 O O . HIS A 1 93 ? 12.258 8.917 6.225 1.00 47.91 93 HIS A O 1
ATOM 738 N N . CYS A 1 94 ? 10.962 7.160 6.820 1.00 51.72 94 CYS A N 1
ATOM 739 C CA . CYS A 1 94 ? 10.618 7.584 8.173 1.00 51.72 94 CYS A CA 1
ATOM 740 C C . CYS A 1 94 ? 11.801 8.293 8.867 1.00 51.72 94 CYS A C 1
ATOM 742 O O . CYS A 1 94 ? 12.763 7.652 9.296 1.00 51.72 94 CYS A O 1
ATOM 744 N N . ALA A 1 95 ? 11.747 9.625 8.969 1.00 48.16 95 ALA A N 1
ATOM 745 C CA . ALA A 1 95 ? 12.584 10.329 9.922 1.00 48.16 95 ALA A CA 1
ATOM 746 C C . ALA A 1 95 ? 12.021 9.955 11.291 1.00 48.16 95 ALA A C 1
ATOM 748 O O . ALA A 1 95 ? 10.870 10.284 11.580 1.00 48.16 95 ALA A O 1
ATOM 749 N N . ARG A 1 96 ? 12.803 9.220 12.093 1.00 44.38 96 ARG A N 1
ATOM 750 C CA . ARG A 1 96 ? 12.488 8.937 13.497 1.00 44.38 96 ARG A CA 1
ATOM 751 C C . ARG A 1 96 ? 12.132 10.259 14.180 1.00 44.38 96 ARG A C 1
ATOM 753 O O . ARG A 1 96 ? 13.028 11.018 14.537 1.00 44.38 96 ARG A O 1
ATOM 760 N N . ARG A 1 97 ? 10.843 10.545 14.346 1.00 41.53 97 ARG A N 1
ATOM 761 C CA . ARG A 1 97 ? 10.397 11.529 15.326 1.00 41.53 97 ARG A CA 1
ATOM 762 C C . ARG A 1 97 ? 10.372 10.778 16.650 1.00 41.53 97 ARG A C 1
ATOM 764 O O . ARG A 1 97 ? 9.490 9.951 16.869 1.00 41.53 97 ARG A O 1
ATOM 771 N N . GLY A 1 98 ? 11.460 10.939 17.401 1.00 36.66 98 GLY A N 1
ATOM 772 C CA . GLY A 1 98 ? 11.480 10.664 18.835 1.00 36.66 98 GLY A CA 1
ATOM 773 C C . GLY A 1 98 ? 10.717 11.736 19.592 1.00 36.66 98 GLY A C 1
ATOM 774 O O . GLY A 1 98 ? 10.458 12.804 18.988 1.00 36.66 98 GLY A O 1
#

pLDDT: mean 86.25, std 18.74, range [36.66, 98.81]

Organism: Prolemur simus (NCBI:txid1328070)

Radius of gyration: 15.8 Å; chains: 1; bounding box: 33×31×43 Å

Sequence (98 aa):
MQQHSGQHLITAVADHLFEMKTTSWCLGRFRSIIELDSPSVTAEQVAAIEQNVNEKIRDRLPVNVRELSLDDPEVEQRWPGRGKHSGLGSGRHCARRG

InterPro domains:
  IPR018163 Threonyl/alanyl tRNA synthetase, class II-like, putative editing domain superfamily [SSF55186] (1-73)
  IPR051335 Alanyl-tRNA Editing Enzymes [PTHR43462] (1-72)

Secondary structure (DSSP, 8-state):
-HHHHHHHHHHHHHHHHH---EEEEEE-SS-EEEEESSS---HHHHHHHHHHHHHHHHTT---------TT-HHHHHHSTTSTT--------B-----

Foldseek 3Di:
DVLVVLLVLLQVLLCVPPVWHWLAWDDDPVDIDTDTPDPDQDPVNVVSSVVVSVVVVVVVDDDDDDDDQLPRPVCCVVPNPSSPDPDDPPRPHDPPPD